Protein AF-A0A3A8HJ37-F1 (afdb_monomer_lite)

Foldseek 3Di:
DDQPDAAPPPRDGADPVQWDQDPNGTHGPVRVVVVCVVPVPPPVLVVLVVLLVVLVCLLCVLVVVVVVVVVVPDPPCVVVSVVSVVVSCVSSVCSLVVSVVVVVVVCVPDPDDPCPVVVVVVVVSSVVSVVSVVVVVVVVVVVVVVVVVD

Secondary structure (DSSP, 8-state):
----EE-TTT--EE-TTT-EEETTEEE-HHHHHHHHHHHS--HHHHHHHHHHHHHHHHHHHHHHHHHHHGGGT-GGGHHHHHHHHHHHHHHHHHHHHHHHHHHHHHHTT---SS-HHHHHHHHHHHHHHHHHHHHHHHHHHHHHHHHHT-

Structure (mmCIF, N/CA/C/O backbone):
data_AF-A0A3A8HJ37-F1
#
_entry.id   AF-A0A3A8HJ37-F1
#
loop_
_atom_site.group_PDB
_atom_site.id
_atom_site.type_symbol
_atom_site.label_atom_id
_atom_site.label_alt_id
_atom_site.label_comp_id
_atom_site.label_asym_id
_atom_site.label_entity_id
_atom_site.label_seq_id
_atom_site.pdbx_PDB_ins_code
_atom_site.Cartn_x
_atom_site.Cartn_y
_atom_site.Cartn_z
_atom_site.occupancy
_atom_site.B_iso_or_equiv
_atom_site.auth_seq_id
_atom_site.auth_comp_id
_atom_site.auth_asym_id
_atom_site.auth_atom_id
_atom_site.pdbx_PDB_model_num
ATOM 1 N N . MET A 1 1 ? 26.863 -5.519 -46.096 1.00 50.66 1 MET A N 1
ATOM 2 C CA . MET A 1 1 ? 25.878 -5.580 -44.995 1.00 50.66 1 MET A CA 1
ATOM 3 C C . MET A 1 1 ? 25.755 -4.178 -44.426 1.00 50.66 1 MET A C 1
ATOM 5 O O . MET A 1 1 ? 26.730 -3.684 -43.880 1.00 50.66 1 MET A O 1
ATOM 9 N N . ALA A 1 2 ? 24.632 -3.498 -44.659 1.00 59.97 2 ALA A N 1
ATOM 10 C CA . ALA A 1 2 ? 24.409 -2.146 -44.151 1.00 59.97 2 ALA A CA 1
ATOM 11 C C . ALA A 1 2 ? 23.839 -2.234 -42.728 1.00 59.97 2 ALA A C 1
ATOM 13 O O . ALA A 1 2 ? 22.852 -2.935 -42.507 1.00 59.97 2 ALA A O 1
ATOM 14 N N . ALA A 1 3 ? 24.477 -1.568 -41.765 1.00 63.72 3 ALA A N 1
ATOM 15 C CA . ALA A 1 3 ? 23.902 -1.382 -40.438 1.00 63.72 3 ALA A CA 1
ATOM 16 C C . ALA A 1 3 ? 22.762 -0.359 -40.545 1.00 63.72 3 ALA A C 1
ATOM 18 O O . ALA A 1 3 ? 22.968 0.727 -41.081 1.00 63.72 3 ALA A O 1
ATOM 19 N N . VAL A 1 4 ? 21.565 -0.725 -40.081 1.00 74.31 4 VAL A N 1
ATOM 20 C CA . VAL A 1 4 ? 20.340 0.079 -40.272 1.00 74.31 4 VAL A CA 1
ATOM 21 C C . VAL A 1 4 ? 19.997 0.878 -39.011 1.00 74.31 4 VAL A C 1
ATOM 23 O O . VAL A 1 4 ? 19.354 1.920 -39.096 1.00 74.31 4 VAL A O 1
ATOM 26 N N . ALA A 1 5 ? 20.462 0.430 -37.841 1.00 82.75 5 ALA A N 1
ATOM 27 C CA . ALA A 1 5 ? 20.221 1.103 -36.570 1.00 82.75 5 ALA A CA 1
ATOM 28 C C . ALA A 1 5 ? 21.328 0.819 -35.543 1.00 82.75 5 ALA A C 1
ATOM 30 O O . ALA A 1 5 ? 22.094 -0.140 -35.666 1.00 82.75 5 ALA A O 1
ATOM 31 N N . LEU A 1 6 ? 21.377 1.647 -34.499 1.00 88.62 6 LEU A N 1
ATOM 32 C CA . LEU A 1 6 ? 22.205 1.449 -33.312 1.00 88.62 6 LEU A CA 1
ATOM 33 C C . LEU A 1 6 ? 21.310 1.090 -32.126 1.00 88.62 6 LEU A C 1
ATOM 35 O O . LEU A 1 6 ? 20.261 1.698 -31.919 1.00 88.62 6 LEU A O 1
ATOM 39 N N . CYS A 1 7 ? 21.738 0.121 -31.321 1.00 88.75 7 CYS A N 1
ATOM 40 C CA . CYS A 1 7 ? 21.066 -0.206 -30.074 1.00 88.75 7 CYS A CA 1
ATOM 41 C C . CYS A 1 7 ? 21.178 0.968 -29.098 1.00 88.75 7 CYS A C 1
ATOM 43 O O . CYS A 1 7 ? 22.277 1.355 -28.704 1.00 88.75 7 CYS A O 1
ATOM 45 N N . THR A 1 8 ? 20.044 1.477 -28.623 1.00 88.69 8 THR A N 1
ATOM 46 C CA . THR A 1 8 ? 20.006 2.638 -27.713 1.00 88.69 8 THR A CA 1
ATOM 47 C C . THR A 1 8 ? 20.666 2.396 -26.349 1.00 88.69 8 THR A C 1
ATOM 49 O O . THR A 1 8 ? 21.026 3.351 -25.666 1.00 88.69 8 THR A O 1
ATOM 52 N N . ARG A 1 9 ? 20.837 1.132 -25.928 1.00 86.25 9 ARG A N 1
ATOM 53 C CA . ARG A 1 9 ? 21.427 0.779 -24.622 1.00 86.25 9 ARG A CA 1
ATOM 54 C C . ARG A 1 9 ? 22.938 0.568 -24.680 1.00 86.25 9 ARG A C 1
ATOM 56 O O . ARG A 1 9 ? 23.649 1.083 -23.827 1.00 86.25 9 ARG A O 1
ATOM 63 N N . CYS A 1 10 ? 23.413 -0.242 -25.625 1.00 89.62 10 CYS A N 1
ATOM 64 C CA . CYS A 1 10 ? 24.826 -0.628 -25.715 1.00 89.62 10 CYS A CA 1
ATOM 65 C C . CYS A 1 10 ? 25.582 0.049 -26.864 1.00 89.62 10 CYS A C 1
ATOM 67 O O . CYS A 1 10 ? 26.790 -0.129 -26.962 1.00 89.62 10 CYS A O 1
ATOM 69 N N . GLY A 1 11 ? 24.894 0.782 -27.746 1.00 89.06 11 GLY A N 1
ATOM 70 C CA . GLY A 1 11 ? 25.498 1.402 -28.928 1.00 89.06 11 GLY A CA 1
ATOM 71 C C . GLY A 1 11 ? 25.933 0.408 -30.009 1.00 89.06 11 GLY A C 1
ATOM 72 O O . GLY A 1 11 ? 26.617 0.798 -30.945 1.00 89.06 11 GLY A O 1
ATOM 73 N N . GLY A 1 12 ? 25.571 -0.874 -29.894 1.00 88.19 12 GLY A N 1
ATOM 74 C CA . GLY A 1 12 ? 25.920 -1.888 -30.888 1.00 88.19 12 GLY A CA 1
ATOM 75 C C . GLY A 1 12 ? 25.183 -1.685 -32.213 1.00 88.19 12 GLY A C 1
ATOM 76 O O . GLY A 1 12 ? 24.014 -1.294 -32.218 1.00 88.19 12 GLY A O 1
ATOM 77 N N . PHE A 1 13 ? 25.850 -1.977 -33.329 1.00 87.94 13 PHE A N 1
ATOM 78 C CA . PHE A 1 13 ? 25.241 -1.956 -34.660 1.00 87.94 13 PHE A CA 1
ATOM 79 C C . PHE A 1 13 ? 24.250 -3.110 -34.816 1.00 87.94 13 PHE A C 1
ATOM 81 O O . PHE A 1 13 ? 24.581 -4.263 -34.543 1.00 87.94 13 PHE A O 1
ATOM 88 N N . LEU A 1 14 ? 23.040 -2.797 -35.270 1.00 83.94 14 LEU A N 1
ATOM 89 C CA . LEU A 1 14 ? 21.977 -3.767 -35.486 1.00 83.94 14 LEU A CA 1
ATOM 90 C C . LEU A 1 14 ? 21.747 -3.976 -36.985 1.00 83.94 14 LEU A C 1
ATOM 92 O O . LEU A 1 14 ? 21.637 -3.030 -37.774 1.00 83.94 14 LEU A O 1
ATOM 96 N N . CYS A 1 15 ? 21.667 -5.248 -37.365 1.00 86.94 15 CYS A N 1
ATOM 97 C CA . CYS A 1 15 ? 21.198 -5.664 -38.676 1.00 86.94 15 CYS A CA 1
ATOM 98 C C . CYS A 1 15 ? 19.666 -5.540 -38.734 1.00 86.94 15 CYS A C 1
ATOM 100 O O . CYS A 1 15 ? 19.019 -5.711 -37.707 1.00 86.94 15 CYS A O 1
ATOM 102 N N . GLY A 1 16 ? 19.061 -5.304 -39.905 1.00 78.31 16 GLY A N 1
ATOM 103 C CA . GLY A 1 16 ? 17.595 -5.174 -40.015 1.00 78.31 16 GLY A CA 1
ATOM 104 C C . GLY A 1 16 ? 16.796 -6.407 -39.556 1.00 78.31 16 GLY A C 1
ATOM 105 O O . GLY A 1 16 ? 15.632 -6.281 -39.207 1.00 78.31 16 GLY A O 1
ATOM 106 N N . ALA A 1 17 ? 17.425 -7.588 -39.505 1.00 78.31 17 ALA A N 1
ATOM 107 C CA . ALA A 1 17 ? 16.830 -8.806 -38.942 1.00 78.31 17 ALA A CA 1
ATOM 108 C C . ALA A 1 17 ? 17.034 -8.947 -37.417 1.00 78.31 17 ALA A C 1
ATOM 110 O O . ALA A 1 17 ? 16.367 -9.751 -36.781 1.00 78.31 17 ALA A O 1
ATOM 111 N N . CYS A 1 18 ? 17.960 -8.179 -36.838 1.00 76.00 18 CYS A N 1
ATOM 112 C CA . CYS A 1 18 ? 18.383 -8.241 -35.439 1.00 76.00 18 CYS A CA 1
ATOM 113 C C . CYS A 1 18 ? 17.736 -7.138 -34.577 1.00 76.00 18 CYS A C 1
ATOM 115 O O . CYS A 1 18 ? 18.046 -7.021 -33.390 1.00 76.00 18 CYS A O 1
ATOM 117 N N . THR A 1 19 ? 16.937 -6.253 -35.184 1.00 77.62 19 THR A N 1
ATOM 118 C CA . THR A 1 19 ? 16.293 -5.122 -34.511 1.00 77.62 19 THR A CA 1
ATOM 119 C C . THR A 1 19 ? 14.927 -5.526 -33.980 1.00 77.62 19 THR A C 1
ATOM 121 O O . THR A 1 19 ? 14.009 -5.761 -34.764 1.00 77.62 19 THR A O 1
ATOM 124 N N . GLU A 1 20 ? 14.755 -5.497 -32.663 1.00 76.06 20 GLU A N 1
ATOM 125 C CA . GLU A 1 20 ? 13.425 -5.415 -32.064 1.00 76.06 20 GLU A CA 1
ATOM 126 C C . GLU A 1 20 ? 13.080 -3.940 -31.845 1.00 76.06 20 GLU A C 1
ATOM 128 O O . GLU A 1 20 ? 13.805 -3.209 -31.158 1.00 76.06 20 GLU A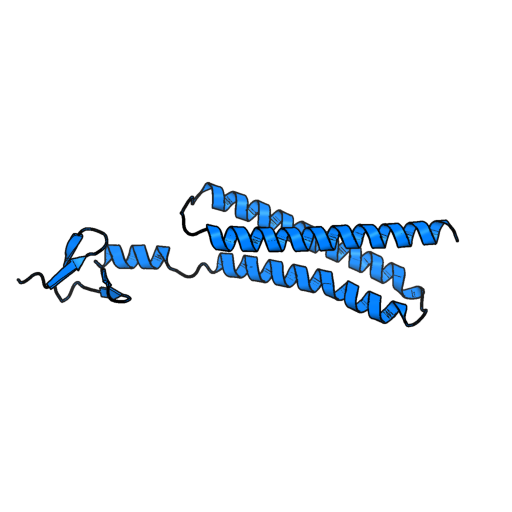 O 1
ATOM 133 N N . VAL A 1 21 ? 11.995 -3.485 -32.477 1.00 75.38 21 VAL A N 1
ATOM 134 C CA . VAL A 1 21 ? 11.478 -2.122 -32.312 1.00 75.38 21 VAL A CA 1
ATOM 135 C C . VAL A 1 21 ? 10.493 -2.133 -31.151 1.00 75.38 21 VAL A C 1
ATOM 137 O O . VAL A 1 21 ? 9.411 -2.708 -31.252 1.00 75.38 21 VAL A O 1
ATOM 140 N N . LEU A 1 22 ? 10.874 -1.496 -30.047 1.00 71.56 22 LEU A N 1
ATOM 141 C CA . LEU A 1 22 ? 10.049 -1.374 -28.850 1.00 71.56 22 LEU A CA 1
ATOM 142 C C . LEU A 1 22 ? 9.821 0.108 -28.561 1.00 71.56 22 LEU A C 1
ATOM 144 O O . LEU A 1 22 ? 10.787 0.824 -28.302 1.00 71.56 22 LEU A O 1
ATOM 148 N N . GLU A 1 23 ? 8.561 0.557 -28.590 1.00 65.56 23 GLU A N 1
ATOM 149 C CA . GLU A 1 23 ? 8.177 1.938 -28.239 1.00 65.56 23 GLU A CA 1
ATOM 150 C C . GLU A 1 23 ? 9.077 2.993 -28.918 1.00 65.56 23 GLU A C 1
ATOM 152 O O . GLU A 1 23 ? 9.618 3.872 -28.256 1.00 65.56 23 GLU A O 1
ATOM 157 N N . GLU A 1 24 ? 9.287 2.857 -30.234 1.00 76.88 24 GLU A N 1
ATOM 158 C CA . GLU A 1 24 ? 10.083 3.778 -31.075 1.00 76.88 24 GLU A CA 1
ATOM 159 C C . GLU A 1 24 ? 11.617 3.685 -30.924 1.00 76.88 24 GLU A C 1
ATOM 161 O O . GLU A 1 24 ? 12.347 4.347 -31.661 1.00 76.88 24 GLU A O 1
ATOM 166 N N . ALA A 1 25 ? 12.140 2.822 -30.046 1.00 79.69 25 ALA A N 1
ATOM 167 C CA . ALA A 1 25 ? 13.576 2.596 -29.881 1.00 79.69 25 ALA A CA 1
ATOM 168 C C . ALA A 1 25 ? 14.009 1.195 -30.347 1.00 79.69 25 ALA A C 1
ATOM 170 O O . ALA A 1 25 ? 13.351 0.191 -30.075 1.00 79.69 25 ALA A O 1
ATOM 171 N N . ALA A 1 26 ? 15.165 1.122 -31.016 1.00 85.19 26 ALA A N 1
ATOM 172 C CA . ALA A 1 26 ? 15.772 -0.141 -31.425 1.00 85.19 26 ALA A CA 1
ATOM 173 C C . ALA A 1 26 ? 16.652 -0.716 -30.303 1.00 85.19 26 ALA A C 1
ATOM 175 O O . ALA A 1 26 ? 17.543 -0.036 -29.769 1.00 85.19 26 ALA A O 1
ATOM 176 N N . TYR A 1 27 ? 16.419 -1.985 -29.970 1.00 85.31 27 TYR A N 1
ATOM 177 C CA . TYR A 1 27 ? 17.203 -2.737 -28.994 1.00 85.31 27 TYR A CA 1
ATOM 178 C C . TYR A 1 27 ? 17.819 -3.989 -29.619 1.00 85.31 27 TYR A C 1
ATOM 180 O O . TYR A 1 27 ? 17.278 -4.580 -30.549 1.00 85.31 27 TYR A O 1
ATOM 188 N N . CYS A 1 28 ? 18.975 -4.379 -29.083 1.00 89.06 28 CYS A N 1
ATOM 189 C CA . CYS A 1 28 ? 19.581 -5.677 -29.348 1.00 89.06 28 CYS A CA 1
ATOM 190 C C . CYS A 1 28 ? 18.810 -6.777 -28.600 1.00 89.06 28 CYS A C 1
ATOM 192 O O . CYS A 1 28 ? 18.380 -6.506 -27.483 1.00 89.06 28 CYS A O 1
ATOM 194 N N . GLU A 1 29 ? 18.693 -7.996 -29.135 1.00 86.06 29 GLU A N 1
ATOM 195 C CA . GLU A 1 29 ? 17.992 -9.125 -28.479 1.00 86.06 29 GLU A CA 1
ATOM 196 C C . GLU A 1 29 ? 18.345 -9.279 -26.976 1.00 86.06 29 GLU A C 1
ATOM 198 O O . GLU A 1 29 ? 17.446 -9.197 -26.135 1.00 86.06 29 GLU A O 1
ATOM 203 N N . PRO A 1 30 ? 19.630 -9.341 -26.554 1.00 86.50 30 PRO A N 1
ATOM 204 C CA . PRO A 1 30 ? 19.942 -9.450 -25.125 1.00 86.50 30 PRO A CA 1
ATOM 205 C C . PRO A 1 30 ? 19.636 -8.164 -24.336 1.00 86.50 30 PRO A C 1
ATOM 207 O O . PRO A 1 30 ? 19.400 -8.203 -23.126 1.00 86.50 30 PRO A O 1
ATOM 210 N N . CYS A 1 31 ? 19.640 -7.003 -24.994 1.00 87.25 31 CYS A N 1
ATOM 211 C CA . CYS A 1 31 ? 19.280 -5.721 -24.390 1.00 87.25 31 CYS A CA 1
ATOM 212 C C . CYS A 1 31 ? 17.767 -5.606 -24.172 1.00 87.25 31 CYS A C 1
ATOM 214 O O . CYS A 1 31 ? 17.353 -5.022 -23.165 1.00 87.25 31 CYS A O 1
ATOM 216 N N . ALA A 1 32 ? 16.987 -6.121 -25.124 1.00 86.19 32 ALA A N 1
ATOM 217 C CA . ALA A 1 32 ? 15.537 -6.144 -25.138 1.00 86.19 32 ALA A CA 1
ATOM 218 C C . ALA A 1 32 ? 15.021 -7.116 -24.082 1.00 86.19 32 ALA A C 1
ATOM 220 O O . ALA A 1 32 ? 14.265 -6.691 -23.216 1.00 86.19 32 ALA A O 1
ATOM 221 N N . GLU A 1 33 ? 15.546 -8.343 -24.031 1.00 85.06 33 GLU A N 1
ATOM 222 C CA . GLU A 1 33 ? 15.198 -9.328 -22.999 1.00 85.06 33 GLU A CA 1
ATOM 223 C C . GLU A 1 33 ? 15.515 -8.800 -21.592 1.00 85.06 33 GLU A C 1
ATOM 225 O O . GLU A 1 33 ? 14.689 -8.837 -20.679 1.00 85.06 33 GLU A O 1
ATOM 230 N N . ARG A 1 34 ? 16.694 -8.192 -21.409 1.00 82.88 34 ARG A N 1
ATOM 231 C CA . ARG A 1 34 ? 17.057 -7.596 -20.117 1.00 82.88 34 ARG A CA 1
ATOM 232 C C . ARG A 1 34 ? 16.156 -6.411 -19.758 1.00 82.88 34 ARG A C 1
ATOM 234 O O . ARG A 1 34 ? 15.802 -6.248 -18.596 1.00 82.88 34 ARG A O 1
ATOM 241 N N . ARG A 1 35 ? 15.759 -5.587 -20.736 1.00 80.88 35 ARG A N 1
ATOM 242 C CA . ARG A 1 35 ? 14.772 -4.518 -20.521 1.00 80.88 35 ARG A CA 1
ATOM 243 C C . ARG A 1 35 ? 13.406 -5.104 -20.174 1.00 80.88 35 ARG A C 1
ATOM 245 O O . ARG A 1 35 ? 12.784 -4.592 -19.258 1.00 80.88 35 ARG A O 1
ATOM 252 N N . TRP A 1 36 ? 12.976 -6.166 -20.846 1.00 75.62 36 TRP A N 1
ATOM 253 C CA . TRP A 1 36 ? 11.705 -6.841 -20.605 1.00 75.62 36 TRP A CA 1
ATOM 254 C C . TRP A 1 36 ? 11.616 -7.382 -19.180 1.00 75.62 36 TRP A C 1
ATOM 256 O O . TRP A 1 36 ? 10.602 -7.204 -18.508 1.00 75.62 36 TRP A O 1
ATOM 266 N N . GLN A 1 37 ? 12.705 -7.964 -18.676 1.00 76.44 37 GLN A N 1
ATOM 267 C CA . GLN A 1 37 ? 12.818 -8.391 -17.281 1.00 76.44 37 GLN A CA 1
ATOM 268 C C . GLN A 1 37 ? 12.739 -7.210 -16.302 1.00 76.44 37 GLN A C 1
ATOM 270 O O . GLN A 1 37 ? 12.070 -7.322 -15.274 1.00 76.44 37 GLN A O 1
ATOM 275 N N . ASP A 1 38 ? 13.354 -6.071 -16.638 1.00 71.38 38 ASP A N 1
ATOM 276 C CA . ASP A 1 38 ? 13.299 -4.841 -15.837 1.00 71.38 38 ASP A CA 1
ATOM 277 C C . ASP A 1 38 ? 11.913 -4.159 -15.879 1.00 71.38 38 ASP A C 1
ATOM 279 O O . ASP A 1 38 ? 11.482 -3.561 -14.890 1.00 71.38 38 ASP A O 1
ATOM 283 N N . THR A 1 39 ? 11.201 -4.221 -17.009 1.00 65.00 39 THR A N 1
ATOM 284 C CA . THR A 1 39 ? 9.879 -3.600 -17.208 1.00 65.00 39 THR A CA 1
ATOM 285 C C . THR A 1 39 ? 8.719 -4.530 -16.890 1.00 65.00 39 THR A C 1
ATOM 287 O O . THR A 1 39 ? 7.571 -4.079 -16.894 1.00 65.00 39 THR A O 1
ATOM 290 N N . ARG A 1 40 ? 8.980 -5.814 -16.608 1.00 61.88 40 ARG A N 1
ATOM 291 C CA . ARG A 1 40 ? 7.933 -6.793 -16.319 1.00 61.88 40 ARG A CA 1
ATOM 292 C C . ARG A 1 40 ? 7.068 -6.266 -15.170 1.00 61.88 40 ARG A C 1
ATOM 294 O O . ARG A 1 40 ? 7.587 -6.056 -14.070 1.00 61.88 40 ARG A O 1
ATOM 301 N N . PRO A 1 41 ? 5.756 -6.053 -15.388 1.00 56.03 41 PRO A N 1
ATOM 302 C CA . PRO A 1 41 ? 4.886 -5.488 -14.372 1.00 56.03 41 PRO A CA 1
ATOM 303 C C . PRO A 1 41 ? 4.909 -6.386 -13.137 1.00 56.03 41 PRO A C 1
ATOM 305 O O . PRO A 1 41 ? 4.519 -7.556 -13.165 1.00 56.03 41 PRO A O 1
ATOM 308 N N . TRP A 1 42 ? 5.440 -5.814 -12.060 1.00 59.81 42 TRP A N 1
ATOM 309 C CA . TRP A 1 42 ? 5.746 -6.478 -10.803 1.00 59.81 42 TRP A CA 1
ATOM 310 C C . TRP A 1 42 ? 4.449 -6.977 -10.146 1.00 59.81 42 TRP A C 1
ATOM 312 O O . TRP A 1 42 ? 3.749 -6.230 -9.456 1.00 59.81 42 TRP A O 1
ATOM 322 N N . ARG A 1 43 ? 4.107 -8.256 -10.378 1.00 62.38 43 ARG A N 1
ATOM 323 C CA . ARG A 1 43 ? 2.921 -8.926 -9.801 1.00 62.38 43 ARG A CA 1
ATOM 324 C C . ARG A 1 43 ? 2.890 -8.815 -8.276 1.00 62.38 43 ARG A C 1
ATOM 326 O O . ARG A 1 43 ? 1.820 -8.672 -7.692 1.00 62.38 43 ARG A O 1
ATOM 333 N N . GLU A 1 44 ? 4.055 -8.811 -7.637 1.00 60.94 44 GLU A N 1
ATOM 334 C CA . GLU A 1 44 ? 4.154 -8.764 -6.179 1.00 60.94 44 GLU A CA 1
ATOM 335 C C . GLU A 1 44 ? 3.777 -7.393 -5.598 1.00 60.94 44 GLU A C 1
ATOM 337 O O . GLU A 1 44 ? 3.141 -7.321 -4.549 1.00 60.94 44 GLU A O 1
ATOM 342 N N . GLY A 1 45 ? 4.087 -6.297 -6.299 1.00 62.12 45 GLY A N 1
ATOM 343 C CA . GLY A 1 45 ? 3.716 -4.940 -5.875 1.00 62.12 45 GLY A CA 1
ATOM 344 C C . GLY A 1 45 ? 2.220 -4.697 -6.004 1.00 62.12 45 GLY A C 1
ATOM 345 O O . GLY A 1 45 ? 1.620 -4.051 -5.148 1.00 62.12 45 GLY A O 1
ATOM 346 N N . ARG A 1 46 ? 1.598 -5.296 -7.027 1.00 68.81 46 ARG A N 1
ATOM 347 C CA . ARG A 1 46 ? 0.139 -5.334 -7.161 1.00 68.81 46 ARG A CA 1
ATOM 348 C C . ARG A 1 46 ? -0.495 -6.109 -6.005 1.00 68.81 46 ARG A C 1
ATOM 350 O O . ARG A 1 46 ? -1.475 -5.637 -5.444 1.00 68.81 46 ARG A O 1
ATOM 357 N N . GLY A 1 47 ? 0.103 -7.232 -5.599 1.00 71.94 47 GLY A N 1
ATOM 358 C CA . GLY A 1 47 ? -0.331 -7.991 -4.423 1.00 71.94 47 GLY A CA 1
ATOM 359 C C . GLY A 1 47 ? -0.280 -7.169 -3.132 1.00 71.94 47 GLY A C 1
ATOM 360 O O . GLY A 1 47 ? -1.238 -7.172 -2.366 1.00 71.94 47 GLY A O 1
ATOM 361 N N . LEU A 1 48 ? 0.793 -6.404 -2.920 1.00 67.19 48 LEU A N 1
ATOM 362 C CA . LEU A 1 48 ? 0.947 -5.564 -1.729 1.00 67.19 48 LEU A CA 1
ATOM 363 C C . LEU A 1 48 ? -0.075 -4.414 -1.678 1.00 67.19 48 LEU A C 1
ATOM 365 O O . LEU A 1 48 ? -0.632 -4.119 -0.621 1.00 67.19 48 LEU A O 1
ATOM 369 N N . LEU A 1 49 ? -0.340 -3.782 -2.826 1.00 66.94 49 LEU A N 1
ATOM 370 C CA . LEU A 1 49 ? -1.369 -2.749 -2.973 1.00 66.94 49 LEU A CA 1
ATOM 371 C C . LEU A 1 49 ? -2.764 -3.311 -2.688 1.00 66.94 49 LEU A C 1
ATOM 373 O O . LEU A 1 49 ? -3.496 -2.737 -1.887 1.00 66.94 49 LEU A O 1
ATOM 377 N N . VAL A 1 50 ? -3.100 -4.460 -3.283 1.00 73.94 50 VAL A N 1
ATOM 378 C CA . VAL A 1 50 ? -4.378 -5.145 -3.043 1.00 73.94 50 VAL A CA 1
ATOM 379 C C . VAL A 1 50 ? -4.526 -5.511 -1.569 1.00 73.94 50 VAL A C 1
ATOM 381 O O . VAL A 1 50 ? -5.575 -5.249 -0.994 1.00 73.94 50 VAL A O 1
ATOM 384 N N . ALA A 1 51 ? -3.476 -6.037 -0.933 1.00 71.31 51 ALA A N 1
ATOM 385 C CA . ALA A 1 51 ? -3.503 -6.387 0.484 1.00 71.31 51 ALA A CA 1
ATOM 386 C C . ALA A 1 51 ? -3.762 -5.168 1.386 1.00 71.31 51 ALA A C 1
ATOM 388 O O . ALA A 1 51 ? -4.553 -5.260 2.321 1.00 71.31 51 ALA A O 1
ATOM 389 N N . ASN A 1 52 ? -3.152 -4.013 1.094 1.00 69.25 52 ASN A N 1
ATOM 390 C CA . ASN A 1 52 ? -3.412 -2.798 1.868 1.00 69.25 52 ASN A CA 1
ATOM 391 C C . ASN A 1 52 ? -4.829 -2.249 1.639 1.00 69.25 52 ASN A C 1
ATOM 393 O O . ASN A 1 52 ? -5.463 -1.814 2.596 1.00 69.25 52 ASN A O 1
ATOM 397 N N . VAL A 1 53 ? -5.341 -2.282 0.403 1.00 74.31 53 VAL A N 1
ATOM 398 C CA . VAL A 1 53 ? -6.730 -1.883 0.111 1.00 74.31 53 VAL A CA 1
ATOM 399 C C . VAL A 1 53 ? -7.711 -2.798 0.844 1.00 74.31 53 VAL A C 1
ATOM 401 O O . VAL A 1 53 ? -8.641 -2.303 1.476 1.00 74.31 53 VAL A O 1
ATOM 404 N N . LEU A 1 54 ? -7.473 -4.114 0.828 1.00 73.31 54 LEU A N 1
ATOM 405 C CA . LEU A 1 54 ? -8.281 -5.072 1.584 1.00 73.31 54 LEU A CA 1
ATOM 406 C C . LEU A 1 54 ? -8.237 -4.780 3.085 1.00 73.31 54 LEU A C 1
ATOM 408 O O . LEU A 1 54 ? -9.281 -4.767 3.728 1.00 73.31 54 LEU A O 1
ATOM 412 N N . GLY A 1 55 ? -7.047 -4.516 3.633 1.00 70.00 55 GLY A N 1
ATOM 413 C CA . GLY A 1 55 ? -6.877 -4.162 5.041 1.00 70.00 55 GLY A CA 1
ATOM 414 C C . GLY A 1 55 ? -7.656 -2.904 5.423 1.00 70.00 55 GLY A C 1
ATOM 415 O O . GLY A 1 55 ? -8.337 -2.893 6.445 1.00 70.00 55 GLY A O 1
ATOM 416 N N . LEU A 1 56 ? -7.625 -1.870 4.576 1.00 69.56 56 LEU A N 1
ATOM 417 C CA . LEU A 1 56 ? -8.373 -0.633 4.799 1.00 69.56 56 LEU A CA 1
ATOM 418 C C . LEU A 1 56 ? -9.891 -0.867 4.771 1.00 69.56 56 LEU A C 1
ATOM 420 O O . LEU A 1 56 ? -10.597 -0.370 5.643 1.00 69.56 56 LEU A O 1
ATOM 424 N N . LEU A 1 57 ? -10.385 -1.646 3.802 1.00 71.88 57 LEU A N 1
ATOM 425 C CA . LEU A 1 57 ? -11.804 -2.004 3.695 1.00 71.88 57 LEU A CA 1
ATOM 426 C C . LEU A 1 57 ? -12.279 -2.823 4.903 1.00 71.88 57 LEU A C 1
ATOM 428 O O . LEU A 1 57 ? -13.359 -2.577 5.433 1.00 71.88 57 LEU A O 1
ATOM 432 N N . PHE A 1 58 ? -11.459 -3.763 5.374 1.00 71.94 58 PHE A N 1
ATOM 433 C CA . PHE A 1 58 ? -11.767 -4.549 6.569 1.00 71.94 58 PHE A CA 1
ATOM 434 C C . PHE A 1 58 ? -11.775 -3.707 7.849 1.00 71.94 58 PHE A C 1
ATOM 436 O O . PHE A 1 58 ? -12.580 -3.971 8.736 1.00 71.94 58 PHE A O 1
ATOM 443 N N . LEU A 1 59 ? -10.911 -2.693 7.949 1.00 65.94 59 LEU A N 1
ATOM 444 C CA . LEU A 1 59 ? -10.869 -1.769 9.089 1.00 65.94 59 LEU A CA 1
ATOM 445 C C . LEU A 1 59 ? -12.022 -0.752 9.081 1.00 65.94 59 LEU A C 1
ATOM 447 O O . LEU A 1 59 ? -12.446 -0.308 10.149 1.00 65.94 59 LEU A O 1
ATOM 451 N N . SER A 1 60 ? -12.532 -0.371 7.905 1.00 68.19 60 SER A N 1
ATOM 452 C CA . SER A 1 60 ? -13.629 0.598 7.779 1.00 68.19 60 SER A CA 1
ATOM 453 C C . SER A 1 60 ? -15.020 -0.034 7.877 1.00 68.19 60 SER A C 1
ATOM 455 O O . SER A 1 60 ? -15.938 0.610 8.380 1.00 68.19 60 SER A O 1
ATOM 457 N N . ALA A 1 61 ? -15.192 -1.299 7.484 1.00 72.06 61 ALA A N 1
ATOM 458 C CA . ALA A 1 61 ? -16.463 -2.019 7.595 1.00 72.06 61 ALA A CA 1
ATOM 459 C C . ALA A 1 61 ? -17.091 -2.003 9.014 1.00 72.06 61 ALA A C 1
ATOM 461 O O . ALA A 1 61 ? -18.273 -1.660 9.128 1.00 72.06 61 ALA A O 1
ATOM 462 N N . PRO A 1 62 ? -16.351 -2.282 10.108 1.00 67.38 62 PRO A N 1
ATOM 463 C CA . PRO A 1 62 ? -16.914 -2.211 11.454 1.00 67.38 62 PRO A CA 1
ATOM 464 C C . PRO A 1 62 ? -17.248 -0.779 11.899 1.00 67.38 62 PRO A C 1
ATOM 466 O O . PRO A 1 62 ? -18.146 -0.621 12.719 1.00 67.38 62 PRO A O 1
ATOM 469 N N . LEU A 1 63 ? -16.608 0.267 11.348 1.00 64.88 63 LEU A N 1
ATOM 470 C CA . LEU A 1 63 ? -17.004 1.663 11.615 1.00 64.88 63 LEU A CA 1
ATOM 471 C C . LEU A 1 63 ? -18.386 1.961 11.029 1.00 64.88 63 LEU A C 1
ATOM 473 O O . LEU A 1 63 ? -19.216 2.582 11.689 1.00 64.88 63 LEU A O 1
ATOM 477 N N . VAL A 1 64 ? -18.643 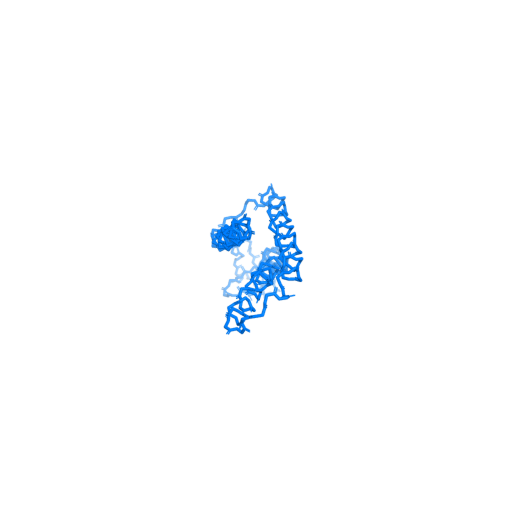1.487 9.808 1.00 69.69 64 VAL A N 1
ATOM 478 C CA . VAL A 1 64 ? -19.944 1.657 9.147 1.00 69.69 64 VAL A CA 1
ATOM 479 C C . VAL A 1 64 ? -21.025 0.894 9.913 1.00 69.69 64 VAL A C 1
ATOM 481 O O . VAL A 1 64 ? -22.083 1.450 10.204 1.00 69.69 64 VAL A O 1
ATOM 484 N N . GLN A 1 65 ? -20.742 -0.337 10.347 1.00 68.56 65 GLN A N 1
ATOM 485 C CA . GLN A 1 65 ? -21.665 -1.083 11.208 1.00 68.56 65 GLN A CA 1
ATOM 486 C C . GLN A 1 65 ? -21.892 -0.393 12.562 1.00 68.56 65 GLN A C 1
ATOM 488 O O . GLN A 1 65 ? -23.035 -0.312 13.006 1.00 68.56 65 GLN A O 1
ATOM 493 N N . LEU A 1 66 ? -20.851 0.172 13.190 1.00 65.56 66 LEU A N 1
ATOM 494 C CA . LEU A 1 66 ? -20.990 0.922 14.445 1.00 65.56 66 LEU A CA 1
ATOM 495 C C . LEU A 1 66 ? -21.924 2.122 14.259 1.00 65.56 66 LEU A C 1
ATOM 497 O O . LEU A 1 66 ? -22.851 2.290 15.048 1.00 65.56 66 LEU A O 1
ATOM 501 N N . SER A 1 67 ? -21.731 2.905 13.188 1.00 67.62 67 SER A N 1
ATOM 502 C CA . SER A 1 67 ? -22.586 4.062 12.886 1.00 67.62 67 SER A CA 1
ATOM 503 C C . SER A 1 67 ? -24.051 3.679 12.688 1.00 67.62 67 SER A C 1
ATOM 505 O O . SER A 1 67 ? -24.931 4.411 13.123 1.00 67.62 67 SER A O 1
ATOM 507 N N . TRP A 1 68 ? -24.311 2.501 12.116 1.00 65.38 68 TRP A N 1
ATOM 508 C CA . TRP A 1 68 ? -25.669 2.010 11.898 1.00 65.38 68 TRP A CA 1
ATOM 509 C C . TRP A 1 68 ? -26.315 1.487 13.187 1.00 65.38 68 TRP A C 1
ATOM 511 O O . TRP A 1 68 ? -27.503 1.673 13.428 1.00 65.38 68 TRP A O 1
ATOM 521 N N . THR A 1 69 ? -25.537 0.816 14.040 1.00 64.06 69 THR A N 1
ATOM 522 C CA . THR A 1 69 ? -26.049 0.216 15.287 1.00 64.06 69 THR A CA 1
ATOM 523 C C . THR A 1 69 ? -26.267 1.224 16.414 1.00 64.06 69 THR A C 1
ATOM 525 O O . THR A 1 69 ? -27.135 0.997 17.257 1.00 64.06 69 THR A O 1
ATOM 528 N N . LEU A 1 70 ? -25.538 2.346 16.418 1.00 56.31 70 LEU A N 1
ATOM 529 C CA . LEU A 1 70 ? -25.712 3.423 17.398 1.00 56.31 70 LEU A CA 1
ATOM 530 C C . LEU A 1 70 ? -27.080 4.117 17.292 1.00 56.31 70 LEU A C 1
ATOM 532 O O . LEU A 1 70 ? -27.568 4.608 18.306 1.00 56.31 70 LEU A O 1
ATOM 536 N N . GLU A 1 71 ? -27.742 4.092 16.129 1.00 57.47 71 GLU A N 1
ATOM 537 C CA . GLU A 1 71 ? -29.118 4.599 16.006 1.00 57.47 71 GLU A CA 1
ATOM 538 C C . GLU A 1 71 ? -30.177 3.680 16.638 1.00 57.47 71 GLU A C 1
ATOM 540 O O . GLU A 1 71 ? -31.264 4.146 16.968 1.00 57.47 71 GLU A O 1
ATOM 545 N N . LEU A 1 72 ? -29.891 2.388 16.853 1.00 54.59 72 LEU A N 1
ATOM 546 C CA . LEU A 1 72 ? -30.916 1.407 17.243 1.00 54.59 72 LEU A CA 1
ATOM 547 C C . LEU A 1 72 ? -30.938 1.016 18.732 1.00 54.59 72 LEU A C 1
ATOM 549 O O . LEU A 1 72 ? -31.657 0.091 19.108 1.00 54.59 72 LEU A O 1
ATOM 553 N N . GLY A 1 73 ? -30.189 1.703 19.602 1.00 56.12 73 GLY A N 1
ATOM 554 C CA . GLY A 1 73 ? -30.370 1.623 21.063 1.00 56.12 73 GLY A CA 1
ATOM 555 C C . GLY A 1 73 ? -30.195 0.233 21.702 1.00 56.12 73 GLY A C 1
ATOM 556 O O . GLY A 1 73 ? -30.675 0.004 22.811 1.00 56.12 73 GLY A O 1
ATOM 557 N N . ARG A 1 74 ? -29.527 -0.720 21.033 1.00 57.78 74 ARG A N 1
ATOM 558 C CA . ARG A 1 74 ? -29.421 -2.115 21.495 1.00 57.78 74 ARG A CA 1
ATOM 559 C C . ARG A 1 74 ? -27.992 -2.456 21.933 1.00 57.78 74 ARG A C 1
ATOM 561 O O . ARG A 1 74 ? -27.145 -2.844 21.135 1.00 57.78 74 ARG A O 1
ATOM 568 N N . LEU A 1 75 ? -27.746 -2.354 23.240 1.00 56.19 75 LEU A N 1
ATOM 569 C CA . LEU A 1 75 ? -26.457 -2.593 23.916 1.00 56.19 75 LEU A CA 1
ATOM 570 C C . LEU A 1 75 ? -25.950 -4.054 23.890 1.00 56.19 75 LEU A C 1
ATOM 572 O O . LEU A 1 75 ? -24.815 -4.308 24.288 1.00 56.19 75 LEU A O 1
ATOM 576 N N . SER A 1 76 ? -26.728 -5.027 23.397 1.00 58.53 76 SER A N 1
ATOM 577 C CA . SER A 1 76 ? -26.329 -6.449 23.391 1.00 58.53 76 SER A CA 1
ATOM 578 C C . SER A 1 76 ? -25.304 -6.825 22.308 1.00 58.53 76 SER A C 1
ATOM 580 O O . SER A 1 76 ? -24.871 -7.970 22.258 1.00 58.53 76 SER A O 1
ATOM 582 N N . GLY A 1 77 ? -24.929 -5.898 21.418 1.00 64.62 77 GLY A N 1
ATOM 583 C CA . GLY A 1 77 ? -23.970 -6.144 20.329 1.00 64.62 77 GLY A CA 1
ATOM 584 C C . GLY A 1 77 ? -22.506 -5.837 20.666 1.00 64.62 77 GLY A C 1
ATOM 585 O O . GLY A 1 77 ? -21.619 -6.146 19.873 1.00 64.62 77 GLY A O 1
ATOM 586 N N . VAL A 1 78 ? -22.234 -5.231 21.826 1.00 66.25 78 VAL A N 1
ATOM 587 C CA . VAL A 1 78 ? -20.924 -4.625 22.130 1.00 66.25 78 VAL A CA 1
ATOM 588 C C . VAL A 1 78 ? -19.808 -5.666 22.288 1.00 66.25 78 VAL A C 1
ATOM 590 O O . VAL A 1 78 ? -18.691 -5.428 21.840 1.00 66.25 78 VAL A O 1
ATOM 593 N N . GLU A 1 79 ? -20.085 -6.841 22.863 1.00 66.69 79 GLU A N 1
ATOM 594 C CA . GLU A 1 79 ? -19.068 -7.898 23.015 1.00 66.69 79 GLU A CA 1
ATOM 595 C C . GLU A 1 79 ? -18.675 -8.544 21.686 1.00 66.69 79 GLU A C 1
ATOM 597 O O . GLU A 1 79 ? -17.485 -8.685 21.397 1.00 66.69 79 GLU A O 1
ATOM 602 N N . ALA A 1 80 ? -19.660 -8.879 20.846 1.00 68.69 80 ALA A N 1
ATOM 603 C CA . ALA A 1 80 ? -19.399 -9.397 19.504 1.00 68.69 80 ALA A CA 1
ATOM 604 C C . ALA A 1 80 ? -18.579 -8.389 18.688 1.00 68.69 80 ALA A C 1
ATOM 606 O O . ALA A 1 80 ? -17.659 -8.759 17.961 1.00 68.69 80 ALA A O 1
ATOM 607 N N . MET A 1 81 ? -18.864 -7.102 18.879 1.00 67.25 81 MET A N 1
ATOM 608 C CA . MET A 1 81 ? -18.150 -6.022 18.228 1.00 67.25 81 MET A CA 1
ATOM 609 C C . MET A 1 81 ? -16.717 -5.854 18.733 1.00 67.25 81 MET A C 1
ATOM 611 O O . MET A 1 81 ? -15.824 -5.639 17.921 1.00 67.25 81 MET A O 1
ATOM 615 N N . LEU A 1 82 ? -16.472 -6.010 20.038 1.00 69.81 82 LEU A N 1
ATOM 616 C CA . LEU A 1 82 ? -15.128 -5.990 20.622 1.00 69.81 82 LEU A CA 1
ATOM 617 C C . LEU A 1 82 ? -14.273 -7.172 20.149 1.00 69.81 82 LEU A C 1
ATOM 619 O O . LEU A 1 82 ? -13.098 -6.982 19.834 1.00 69.81 82 LEU A O 1
ATOM 623 N N . MET A 1 83 ? -14.850 -8.374 20.038 1.00 71.69 83 MET A N 1
ATOM 624 C CA . MET A 1 83 ? -14.148 -9.524 19.452 1.00 71.69 83 MET A CA 1
ATOM 625 C C . MET A 1 83 ? -13.814 -9.289 17.977 1.00 71.69 83 MET A C 1
ATOM 627 O O . MET A 1 83 ? -12.679 -9.530 17.561 1.00 71.69 83 MET A O 1
ATOM 631 N N . LEU A 1 84 ? -14.767 -8.773 17.193 1.00 68.94 84 LEU A N 1
ATOM 632 C CA . LEU A 1 84 ? -14.527 -8.415 15.793 1.00 68.94 84 LEU A CA 1
ATOM 633 C C . LEU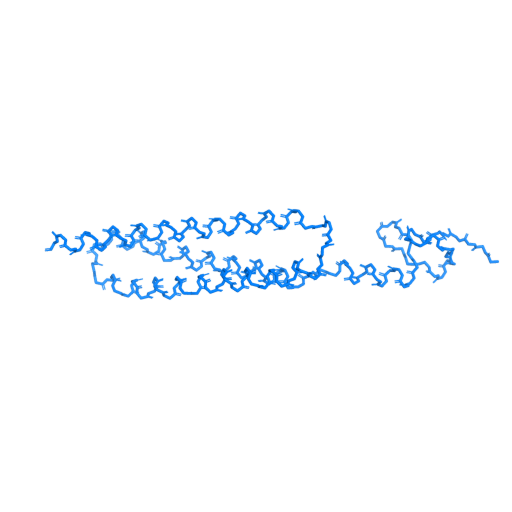 A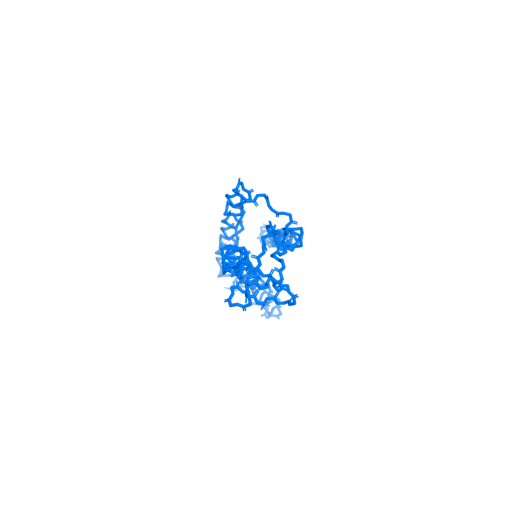 1 84 ? -13.443 -7.325 15.675 1.00 68.94 84 LEU A C 1
ATOM 635 O O . LEU A 1 84 ? -12.598 -7.372 14.779 1.00 68.94 84 LEU A O 1
ATOM 639 N N . LEU A 1 85 ? -13.420 -6.377 16.619 1.00 66.88 85 LEU A N 1
ATOM 640 C CA . LEU A 1 85 ? -12.389 -5.346 16.738 1.00 66.88 85 LEU A CA 1
ATOM 641 C C . LEU A 1 85 ? -11.007 -5.945 16.985 1.00 66.88 85 LEU A C 1
ATOM 643 O O . LEU A 1 85 ? -10.050 -5.571 16.318 1.00 66.88 85 LEU A O 1
ATOM 647 N N . GLY A 1 86 ? -10.897 -6.877 17.932 1.00 72.62 86 GLY A N 1
ATOM 648 C CA . GLY A 1 86 ? -9.631 -7.532 18.251 1.00 72.62 86 GLY A CA 1
ATOM 649 C C . GLY A 1 86 ? -9.059 -8.259 17.036 1.00 72.62 86 GLY A C 1
ATOM 650 O O . GLY A 1 86 ? -7.889 -8.086 16.697 1.00 72.62 86 GLY A O 1
ATOM 651 N N . TRP A 1 87 ? -9.904 -9.001 16.317 1.00 72.81 87 TRP A N 1
ATOM 652 C CA . TRP A 1 87 ? -9.501 -9.717 15.106 1.00 72.81 87 TRP A CA 1
ATOM 653 C C . TRP A 1 87 ? -9.086 -8.787 13.964 1.00 72.81 87 TRP A C 1
ATOM 655 O O . TRP A 1 87 ? -8.082 -9.049 13.300 1.00 72.81 87 TRP A O 1
ATOM 665 N N . THR A 1 88 ? -9.804 -7.682 13.750 1.00 69.00 88 THR A N 1
ATOM 666 C CA . THR A 1 88 ? -9.446 -6.691 12.719 1.00 69.00 88 THR A CA 1
ATOM 667 C C . THR A 1 88 ? -8.162 -5.934 13.064 1.00 69.00 88 THR A C 1
ATOM 669 O O . THR A 1 88 ? -7.357 -5.676 12.170 1.00 69.00 88 THR A O 1
ATOM 672 N N . LEU A 1 89 ? -7.902 -5.665 14.347 1.00 67.06 89 LEU A N 1
ATOM 673 C CA . LEU A 1 89 ? -6.637 -5.104 14.835 1.00 67.06 89 LEU A CA 1
ATOM 674 C C . LEU A 1 89 ? -5.457 -6.054 14.619 1.00 67.06 89 LEU A C 1
ATOM 676 O O . LEU A 1 89 ? -4.415 -5.625 14.126 1.00 67.06 89 LEU A O 1
ATOM 680 N N . VAL A 1 90 ? -5.614 -7.341 14.942 1.00 72.81 90 VAL A N 1
ATOM 681 C CA . VAL A 1 90 ? -4.563 -8.352 14.737 1.00 72.81 90 VAL A CA 1
ATOM 682 C C . VAL A 1 90 ? -4.293 -8.560 13.246 1.00 72.81 90 VAL A C 1
ATOM 684 O O . VAL A 1 90 ? -3.135 -8.564 12.826 1.00 72.81 90 VAL A O 1
ATOM 687 N N . ALA A 1 91 ? -5.341 -8.663 12.423 1.00 71.56 91 ALA A N 1
ATOM 688 C CA . ALA A 1 91 ? -5.206 -8.816 10.976 1.00 71.56 91 ALA A CA 1
ATOM 689 C C . ALA A 1 91 ? -4.592 -7.566 10.318 1.00 71.56 91 ALA A C 1
ATOM 691 O O . ALA A 1 91 ? -3.683 -7.678 9.492 1.00 71.56 91 ALA A O 1
ATOM 692 N N . GLY A 1 92 ? -5.037 -6.373 10.720 1.00 65.69 92 GLY A N 1
ATOM 693 C CA . GLY A 1 92 ? -4.509 -5.097 10.239 1.00 65.69 92 GLY A CA 1
ATOM 694 C C . GLY A 1 92 ? -3.054 -4.879 10.657 1.00 65.69 92 GLY A C 1
ATOM 695 O O . GLY A 1 92 ? -2.206 -4.582 9.815 1.00 65.69 92 GLY A O 1
ATOM 696 N N . GLY A 1 93 ? -2.736 -5.100 11.935 1.00 69.38 93 GLY A N 1
ATOM 697 C CA . GLY A 1 93 ? -1.380 -4.993 12.473 1.00 69.38 93 GLY A CA 1
ATOM 698 C C . GLY A 1 93 ? -0.416 -5.995 11.836 1.00 69.38 93 GLY A C 1
ATOM 699 O O . GLY A 1 93 ? 0.678 -5.615 11.414 1.00 69.38 93 GLY A O 1
ATOM 700 N N . GLY A 1 94 ? -0.847 -7.249 11.674 1.00 71.25 94 GLY A N 1
ATOM 701 C CA . GLY A 1 94 ? -0.086 -8.285 10.975 1.00 71.25 94 GLY A CA 1
ATOM 702 C C . GLY A 1 94 ? 0.184 -7.925 9.513 1.00 71.25 94 GLY A C 1
ATOM 703 O O . GLY A 1 94 ? 1.313 -8.067 9.045 1.00 71.25 94 GLY A O 1
ATOM 704 N N . GLY A 1 95 ? -0.810 -7.378 8.807 1.00 66.56 95 GLY A N 1
ATOM 705 C CA . GLY A 1 95 ? -0.657 -6.903 7.430 1.00 66.56 95 GLY A CA 1
ATOM 706 C C . GLY A 1 95 ? 0.346 -5.753 7.299 1.00 66.56 95 GLY A C 1
ATOM 707 O O . GLY A 1 95 ? 1.186 -5.767 6.397 1.00 66.56 95 GLY A O 1
ATOM 708 N N . VAL A 1 96 ? 0.322 -4.790 8.227 1.00 66.19 96 VAL A N 1
ATOM 709 C CA . VAL A 1 96 ? 1.269 -3.662 8.252 1.00 66.19 96 VAL A CA 1
ATOM 710 C C . VAL A 1 96 ? 2.686 -4.131 8.573 1.00 66.19 96 VAL A C 1
ATOM 712 O O . VAL A 1 96 ? 3.613 -3.757 7.852 1.00 66.19 96 VAL A O 1
ATOM 715 N N . ALA A 1 97 ? 2.865 -4.967 9.600 1.00 67.06 97 ALA A N 1
ATOM 716 C CA . ALA A 1 97 ? 4.162 -5.518 9.995 1.00 67.06 97 ALA A CA 1
ATOM 717 C C . ALA A 1 97 ? 4.763 -6.415 8.901 1.00 67.06 97 ALA A C 1
ATOM 719 O O . ALA A 1 97 ? 5.944 -6.305 8.577 1.00 67.06 97 ALA A O 1
ATOM 720 N N . PHE A 1 98 ? 3.947 -7.259 8.267 1.00 70.12 98 PHE A N 1
ATOM 721 C CA . PHE A 1 98 ? 4.391 -8.110 7.166 1.00 70.12 98 PHE A CA 1
ATOM 722 C C . PHE A 1 98 ? 4.740 -7.290 5.920 1.00 70.12 98 PHE A C 1
ATOM 724 O O . PHE A 1 98 ? 5.763 -7.539 5.282 1.00 70.12 98 PHE A O 1
ATOM 731 N N . SER A 1 99 ? 3.931 -6.276 5.599 1.00 64.12 99 SER A N 1
ATOM 732 C CA . SER A 1 99 ? 4.204 -5.344 4.505 1.00 64.12 99 SER A CA 1
ATOM 733 C C . SER A 1 99 ? 5.515 -4.596 4.740 1.00 64.12 99 SER A C 1
ATOM 735 O O . SER A 1 99 ? 6.369 -4.590 3.861 1.00 64.12 99 SER A O 1
ATOM 737 N N . THR A 1 100 ? 5.735 -4.041 5.937 1.00 64.44 100 THR A N 1
ATOM 738 C CA . THR A 1 100 ? 6.981 -3.329 6.282 1.00 64.44 100 THR A CA 1
ATOM 739 C C . THR A 1 100 ? 8.196 -4.249 6.330 1.00 64.44 100 THR A C 1
ATOM 741 O O . THR A 1 100 ? 9.243 -3.881 5.796 1.00 64.44 100 THR A O 1
ATOM 744 N N . TRP A 1 101 ? 8.066 -5.454 6.887 1.00 69.31 101 TRP A N 1
ATOM 745 C CA . TRP A 1 101 ? 9.144 -6.444 6.915 1.00 69.31 101 TRP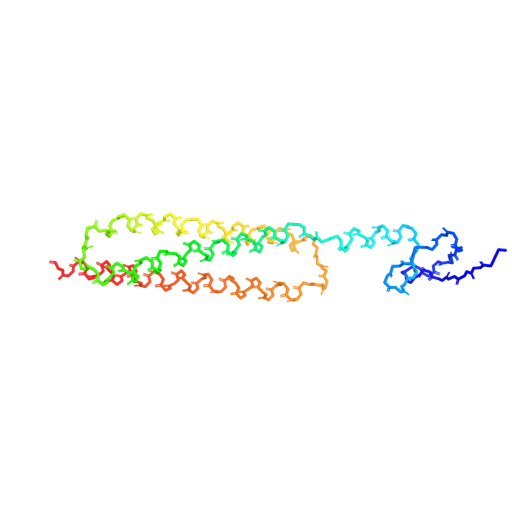 A CA 1
ATOM 746 C C . TRP A 1 101 ? 9.537 -6.890 5.505 1.00 69.31 101 TRP A C 1
ATOM 748 O O . TRP A 1 101 ? 10.719 -6.901 5.152 1.00 69.31 101 TRP A O 1
ATOM 758 N N . LYS A 1 102 ? 8.547 -7.191 4.659 1.00 65.94 102 LYS A N 1
ATOM 759 C CA . LYS A 1 102 ? 8.792 -7.628 3.283 1.00 65.94 102 LYS A CA 1
ATOM 760 C C . LYS A 1 102 ? 9.312 -6.487 2.408 1.00 65.94 102 LYS A C 1
ATOM 762 O O . LYS A 1 102 ? 10.223 -6.720 1.615 1.00 65.94 102 LYS A O 1
ATOM 767 N N . LEU A 1 103 ? 8.813 -5.257 2.590 1.00 60.28 103 LEU A N 1
ATOM 768 C CA . LEU A 1 103 ? 9.359 -4.082 1.909 1.00 60.28 103 LEU A CA 1
ATOM 769 C C . LEU A 1 103 ? 10.824 -3.895 2.296 1.00 60.28 103 LEU A C 1
ATOM 771 O O . LEU A 1 103 ? 11.657 -3.846 1.406 1.00 60.28 103 LEU A O 1
ATOM 775 N N . SER A 1 104 ? 11.140 -3.889 3.599 1.00 64.38 104 SER A N 1
ATOM 776 C CA . SER A 1 104 ? 12.504 -3.739 4.130 1.00 64.38 104 SER A CA 1
ATOM 777 C C . SER A 1 104 ? 13.484 -4.744 3.523 1.00 64.38 104 SER A C 1
ATOM 779 O O . SER A 1 104 ? 14.610 -4.383 3.176 1.00 64.38 104 SER A O 1
ATOM 781 N N . ARG A 1 105 ? 13.039 -5.989 3.321 1.00 60.75 105 ARG A N 1
ATOM 782 C CA . ARG A 1 105 ? 13.857 -7.035 2.703 1.00 60.75 105 ARG A CA 1
ATOM 783 C C . ARG A 1 105 ? 14.175 -6.739 1.234 1.00 60.75 105 ARG A C 1
ATOM 785 O O . ARG A 1 105 ? 15.303 -6.955 0.812 1.00 60.75 105 ARG A O 1
ATOM 792 N N . HIS A 1 106 ? 13.227 -6.194 0.471 1.00 57.22 106 HIS A N 1
ATOM 793 C CA . HIS A 1 106 ? 13.431 -5.861 -0.944 1.00 57.22 106 HIS A CA 1
ATOM 794 C C . HIS A 1 106 ? 14.096 -4.502 -1.184 1.00 57.22 106 HIS A C 1
ATOM 796 O O . HIS A 1 106 ? 14.887 -4.381 -2.122 1.00 57.22 106 HIS A O 1
ATOM 802 N N . THR A 1 107 ? 13.876 -3.496 -0.327 1.00 53.50 107 THR A N 1
ATOM 803 C CA . THR A 1 107 ? 14.623 -2.227 -0.406 1.00 53.50 107 THR A CA 1
ATOM 804 C C . THR A 1 107 ? 16.115 -2.433 -0.170 1.00 53.50 107 THR A C 1
ATOM 806 O O . THR A 1 107 ? 16.918 -1.644 -0.661 1.00 53.50 107 THR A O 1
ATOM 809 N N . ARG A 1 108 ? 16.497 -3.495 0.553 1.00 54.69 108 ARG A N 1
ATOM 810 C CA . ARG A 1 108 ? 17.900 -3.837 0.803 1.00 54.69 108 ARG A CA 1
ATOM 811 C C . ARG A 1 108 ? 18.610 -4.429 -0.419 1.00 54.69 108 ARG A C 1
ATOM 813 O O . ARG A 1 108 ? 19.826 -4.317 -0.502 1.00 54.69 108 ARG A O 1
ATOM 820 N N . GLU A 1 109 ? 17.875 -5.008 -1.368 1.00 53.44 109 GLU A N 1
ATOM 821 C CA . GLU A 1 109 ? 18.459 -5.706 -2.524 1.00 53.44 109 GLU A CA 1
ATOM 822 C C . GLU A 1 109 ? 18.399 -4.907 -3.834 1.00 53.44 109 GLU A C 1
ATOM 824 O O . GLU A 1 109 ? 19.203 -5.156 -4.729 1.00 53.44 109 GLU A O 1
ATOM 829 N N . ARG A 1 110 ? 17.483 -3.937 -3.989 1.00 49.09 110 ARG A N 1
ATOM 830 C CA . ARG A 1 110 ? 17.325 -3.195 -5.257 1.00 49.09 110 ARG A CA 1
ATOM 831 C C . ARG A 1 110 ? 17.114 -1.699 -5.045 1.00 49.09 110 ARG A C 1
ATOM 833 O O . ARG A 1 110 ? 16.016 -1.169 -5.203 1.00 49.09 110 ARG A O 1
ATOM 840 N N . ALA A 1 111 ? 18.197 -0.992 -4.743 1.00 49.19 111 ALA A N 1
ATOM 841 C CA . ALA A 1 111 ? 18.252 0.460 -4.860 1.00 49.19 111 ALA A CA 1
ATOM 842 C C . ALA A 1 111 ? 18.183 0.871 -6.347 1.00 49.19 111 ALA A C 1
ATOM 844 O O . ALA A 1 111 ? 19.204 0.956 -7.022 1.00 49.19 111 ALA A O 1
ATOM 845 N N . LEU A 1 112 ? 16.984 1.118 -6.886 1.00 51.72 112 LEU A N 1
ATOM 846 C CA . LEU A 1 112 ? 16.818 1.628 -8.253 1.00 51.72 112 LEU A CA 1
ATOM 847 C C . LEU A 1 112 ? 15.807 2.778 -8.299 1.00 51.72 112 LEU A C 1
ATOM 849 O O . LEU A 1 112 ? 14.702 2.703 -7.782 1.00 51.72 112 LEU A O 1
ATOM 853 N N . ARG A 1 113 ? 16.221 3.874 -8.936 1.00 52.62 113 ARG A N 1
ATOM 854 C CA . ARG A 1 113 ? 15.679 5.249 -8.908 1.00 52.62 113 ARG A CA 1
ATOM 855 C C . ARG A 1 113 ? 14.198 5.453 -9.285 1.00 52.62 113 ARG A C 1
ATOM 857 O O . ARG A 1 113 ? 13.727 6.584 -9.241 1.00 52.62 113 ARG A O 1
ATOM 864 N N . ARG A 1 114 ? 13.435 4.410 -9.623 1.00 52.38 114 ARG A N 1
ATOM 865 C CA . ARG A 1 114 ? 12.029 4.496 -10.083 1.00 52.38 114 ARG A CA 1
ATOM 866 C C . ARG A 1 114 ? 10.999 4.245 -8.963 1.00 52.38 114 ARG A C 1
ATOM 868 O O . ARG A 1 114 ? 9.865 3.871 -9.218 1.00 52.38 114 ARG A O 1
ATOM 875 N N . TRP A 1 115 ? 11.406 4.457 -7.710 1.00 52.19 115 TRP A N 1
ATOM 876 C CA . TRP A 1 115 ? 10.635 4.137 -6.498 1.00 52.19 115 TRP A CA 1
ATOM 877 C C . TRP A 1 115 ? 9.984 5.347 -5.806 1.00 52.19 115 TRP A C 1
ATOM 879 O O . TRP A 1 115 ? 9.241 5.172 -4.842 1.00 52.19 115 TRP A O 1
ATOM 889 N N . VAL A 1 116 ? 10.223 6.578 -6.273 1.00 59.88 116 VAL A N 1
ATOM 890 C CA . VAL A 1 116 ? 9.797 7.797 -5.551 1.00 59.88 116 VAL A CA 1
ATOM 891 C C . VAL A 1 116 ? 8.269 7.907 -5.442 1.00 59.88 116 VAL A C 1
ATOM 893 O O . VAL A 1 116 ? 7.754 8.257 -4.382 1.00 59.88 116 VAL A O 1
ATOM 896 N N . GLY A 1 117 ? 7.531 7.550 -6.500 1.00 60.06 117 GLY A N 1
ATOM 897 C CA . GLY A 1 117 ? 6.064 7.618 -6.512 1.00 60.06 117 GLY A CA 1
ATOM 898 C C . GLY A 1 117 ? 5.396 6.554 -5.633 1.00 60.06 117 GLY A C 1
ATOM 899 O O . GLY A 1 117 ? 4.552 6.875 -4.798 1.00 60.06 117 GLY A O 1
ATOM 900 N N . GLN A 1 118 ? 5.817 5.291 -5.759 1.00 61.22 118 GLN A N 1
ATOM 901 C CA . GLN A 1 118 ? 5.249 4.177 -4.987 1.00 61.22 118 GLN A CA 1
ATOM 902 C C . GLN A 1 118 ? 5.627 4.222 -3.505 1.00 61.22 118 GLN A C 1
ATOM 904 O O . GLN A 1 118 ? 4.789 3.921 -2.657 1.00 61.22 118 GLN A O 1
ATOM 909 N N . ALA A 1 119 ? 6.840 4.668 -3.166 1.00 66.94 119 ALA A N 1
ATOM 910 C CA . ALA A 1 119 ? 7.219 4.885 -1.773 1.00 66.94 119 ALA A CA 1
ATOM 911 C C . ALA A 1 119 ? 6.332 5.950 -1.110 1.00 66.94 119 ALA A C 1
ATOM 913 O O . ALA A 1 119 ? 5.968 5.814 0.057 1.00 66.94 119 ALA A O 1
ATOM 914 N N . ARG A 1 120 ? 5.940 6.992 -1.856 1.00 67.56 120 ARG A N 1
ATOM 915 C CA . ARG A 1 120 ? 5.032 8.033 -1.361 1.00 67.56 120 ARG A CA 1
ATOM 916 C C . ARG A 1 120 ? 3.631 7.480 -1.114 1.00 67.56 120 ARG A C 1
ATOM 918 O O . ARG A 1 120 ? 3.093 7.693 -0.034 1.00 67.56 120 ARG A O 1
ATOM 925 N N . ALA A 1 121 ? 3.089 6.715 -2.063 1.00 62.50 121 ALA A N 1
ATOM 926 C CA . ALA A 1 121 ? 1.782 6.074 -1.923 1.00 62.50 121 ALA A CA 1
ATOM 927 C C . ALA A 1 121 ? 1.734 5.114 -0.722 1.00 62.50 121 ALA A C 1
ATOM 929 O O . ALA A 1 121 ? 0.809 5.188 0.079 1.00 62.50 121 ALA A O 1
ATOM 930 N N . LEU A 1 122 ? 2.762 4.278 -0.537 1.00 66.81 122 LEU A N 1
ATOM 931 C CA . LEU A 1 122 ? 2.844 3.362 0.606 1.00 66.81 122 LEU A CA 1
ATOM 932 C C . LEU A 1 122 ? 2.956 4.094 1.945 1.00 66.81 122 LEU A C 1
ATOM 934 O O . LEU A 1 122 ? 2.341 3.673 2.919 1.00 66.81 122 LEU A O 1
ATOM 938 N N . ARG A 1 123 ? 3.696 5.208 2.001 1.00 71.94 123 ARG A N 1
ATOM 939 C CA . ARG A 1 123 ? 3.768 6.040 3.212 1.00 71.94 123 ARG A CA 1
ATOM 940 C C . ARG A 1 123 ? 2.426 6.674 3.548 1.00 71.94 123 ARG A C 1
ATOM 942 O O . ARG A 1 123 ? 2.033 6.639 4.707 1.00 71.94 123 ARG A O 1
ATOM 949 N N . VAL A 1 124 ? 1.722 7.217 2.553 1.00 73.56 124 VAL A N 1
ATOM 950 C CA . VAL A 1 124 ? 0.381 7.792 2.749 1.00 73.56 124 VAL A CA 1
ATOM 951 C C . VAL A 1 124 ? -0.588 6.716 3.232 1.00 73.56 124 VAL A C 1
ATOM 953 O O . VAL A 1 124 ? -1.300 6.929 4.205 1.00 73.56 124 VAL A O 1
ATOM 956 N N . LEU A 1 125 ? -0.566 5.536 2.615 1.00 67.56 125 LEU A N 1
ATOM 957 C CA . LEU A 1 125 ? -1.444 4.426 2.975 1.00 67.56 125 LEU A CA 1
ATOM 958 C C . LEU A 1 125 ? -1.153 3.899 4.386 1.00 67.56 125 LEU A C 1
ATOM 960 O O . LEU A 1 125 ? -2.070 3.718 5.179 1.00 67.56 125 LEU A O 1
ATOM 964 N N . SER A 1 126 ? 0.125 3.743 4.737 1.00 73.12 126 SER A N 1
ATOM 965 C CA . SER A 1 126 ? 0.541 3.386 6.094 1.00 73.12 126 SER A CA 1
ATOM 966 C C . SER A 1 126 ? 0.130 4.447 7.116 1.00 73.12 126 SER A C 1
ATOM 968 O O . SER A 1 126 ? -0.310 4.089 8.204 1.00 73.12 126 SER A O 1
ATOM 970 N N . ALA A 1 127 ? 0.259 5.736 6.789 1.00 75.88 127 ALA A N 1
ATOM 971 C CA . ALA A 1 127 ? -0.164 6.824 7.666 1.00 75.88 127 ALA A CA 1
ATOM 972 C C . ALA A 1 127 ? -1.685 6.820 7.873 1.00 75.88 127 ALA A C 1
ATOM 974 O O . ALA A 1 127 ? -2.140 6.976 9.001 1.00 75.88 127 ALA A O 1
ATOM 975 N N . LEU A 1 128 ? -2.466 6.571 6.816 1.00 72.00 128 LEU A N 1
ATOM 976 C CA . LEU A 1 128 ? -3.919 6.421 6.907 1.00 72.00 128 LEU A CA 1
ATOM 977 C C . LEU A 1 128 ? -4.311 5.234 7.794 1.00 72.00 128 LEU A C 1
ATOM 979 O O . LEU A 1 128 ? -5.160 5.392 8.664 1.00 72.00 128 LEU A O 1
ATOM 983 N N . ILE A 1 129 ? -3.659 4.076 7.638 1.00 74.50 129 ILE A N 1
ATOM 984 C CA . ILE A 1 129 ? -3.918 2.903 8.488 1.00 74.50 129 ILE A CA 1
ATOM 985 C C . ILE A 1 129 ? -3.601 3.215 9.958 1.00 74.50 129 ILE A C 1
ATOM 987 O O . ILE A 1 129 ? -4.400 2.894 10.835 1.00 74.50 129 ILE A O 1
ATOM 991 N N . LEU A 1 130 ? -2.474 3.880 10.236 1.00 73.88 130 LEU A N 1
ATOM 992 C CA . LEU A 1 130 ? -2.108 4.293 11.595 1.00 73.88 130 LEU A CA 1
ATOM 993 C C . LEU A 1 130 ? -3.097 5.308 12.183 1.00 73.88 130 LEU A C 1
ATOM 995 O O . LEU A 1 130 ? -3.460 5.182 13.349 1.00 73.88 130 LEU A O 1
ATOM 999 N N . LEU A 1 131 ? -3.568 6.278 11.393 1.00 74.88 131 LEU A N 1
ATOM 1000 C CA . LEU A 1 131 ? -4.595 7.232 11.822 1.00 74.88 131 LEU A CA 1
ATOM 1001 C C . LEU A 1 131 ? -5.918 6.526 12.136 1.00 74.88 131 LEU A C 1
ATOM 1003 O O . LEU A 1 131 ? -6.514 6.800 13.175 1.00 74.88 131 LEU A O 1
ATOM 1007 N N . CYS A 1 132 ? -6.350 5.585 11.291 1.00 72.25 132 CYS A N 1
ATOM 1008 C CA . CYS A 1 132 ? -7.534 4.770 11.554 1.00 72.25 132 CYS A CA 1
ATOM 1009 C C . CYS A 1 132 ? -7.381 3.950 12.842 1.00 72.25 132 CYS A C 1
ATOM 1011 O O . CYS A 1 132 ? -8.301 3.929 13.654 1.00 72.25 132 CYS A O 1
ATOM 1013 N N . LEU A 1 133 ? -6.224 3.316 13.063 1.00 71.69 133 LEU A N 1
ATOM 1014 C CA . LEU A 1 133 ? -5.938 2.572 14.294 1.00 71.69 133 LEU A CA 1
ATOM 1015 C C . LEU A 1 133 ? -5.957 3.477 15.531 1.00 71.69 133 LEU A C 1
ATOM 1017 O O . LEU A 1 133 ? -6.577 3.128 16.531 1.00 71.69 133 LEU A O 1
ATOM 1021 N N . ALA A 1 134 ? -5.321 4.649 15.466 1.00 74.81 134 ALA A N 1
ATOM 1022 C CA . ALA A 1 134 ? -5.305 5.605 16.570 1.00 74.81 134 ALA A CA 1
ATOM 1023 C C . ALA A 1 134 ? -6.719 6.098 16.908 1.00 74.81 134 ALA A C 1
ATOM 1025 O O . ALA A 1 134 ? -7.114 6.101 18.074 1.00 74.81 134 ALA A O 1
ATOM 1026 N N . PHE A 1 135 ? -7.505 6.451 15.887 1.00 76.75 135 PHE A N 1
ATOM 1027 C CA . PHE A 1 135 ? -8.903 6.841 16.048 1.00 76.75 135 PHE A CA 1
ATOM 1028 C C . PHE A 1 135 ? -9.729 5.727 16.711 1.00 76.75 135 PHE A C 1
ATOM 1030 O O . PHE A 1 135 ? -10.489 5.987 17.644 1.00 76.75 135 PHE A O 1
ATOM 1037 N N . TRP A 1 136 ? -9.510 4.474 16.307 1.00 71.06 136 TRP A N 1
ATOM 1038 C CA . TRP A 1 136 ? -10.153 3.309 16.912 1.00 71.06 136 TRP A CA 1
ATOM 1039 C C . TRP A 1 136 ? -9.787 3.105 18.384 1.00 71.06 136 TRP A C 1
ATOM 1041 O O . TRP A 1 136 ? -10.676 2.860 19.199 1.00 71.06 136 TRP A O 1
ATOM 1051 N N . VAL A 1 137 ? -8.509 3.242 18.750 1.00 76.31 137 VAL A N 1
ATOM 1052 C CA . VAL A 1 137 ? -8.063 3.143 20.151 1.00 76.31 137 VAL A CA 1
ATOM 1053 C C . V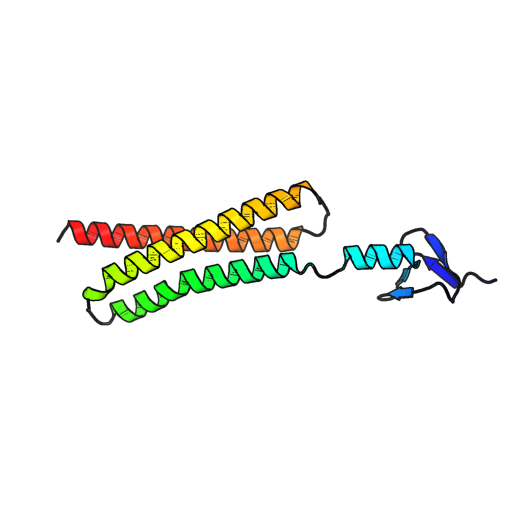AL A 1 137 ? -8.747 4.203 21.012 1.00 76.31 137 VAL A C 1
ATOM 1055 O O . VAL A 1 137 ? -9.217 3.892 22.104 1.00 76.31 137 VAL A O 1
ATOM 1058 N N . VAL A 1 138 ? -8.878 5.436 20.512 1.00 81.38 138 VAL A N 1
ATOM 1059 C CA . VAL A 1 138 ? -9.576 6.514 21.231 1.00 81.38 138 VAL A CA 1
ATOM 1060 C C . VAL A 1 138 ? -11.046 6.163 21.475 1.00 81.38 138 VAL A C 1
ATOM 1062 O O . VAL A 1 138 ? -11.534 6.346 22.592 1.00 81.38 138 VAL A O 1
ATOM 1065 N N . ILE A 1 139 ? -11.745 5.624 20.469 1.00 75.50 139 ILE A N 1
ATOM 1066 C CA . ILE A 1 139 ? -13.138 5.173 20.619 1.00 75.50 139 ILE A CA 1
ATOM 1067 C C . ILE A 1 139 ? -13.233 4.045 21.650 1.00 75.50 139 ILE A C 1
ATOM 1069 O O . ILE A 1 139 ? -14.056 4.122 22.560 1.00 75.50 139 ILE A O 1
ATOM 1073 N N . ALA A 1 140 ? -12.378 3.025 21.548 1.00 73.06 140 ALA A N 1
ATOM 1074 C CA . ALA A 1 140 ? -12.387 1.888 22.465 1.00 73.06 140 ALA A CA 1
ATOM 1075 C C . ALA A 1 140 ? -12.157 2.325 23.922 1.00 73.06 140 ALA A C 1
ATOM 1077 O O . ALA A 1 140 ? -12.896 1.908 24.814 1.00 73.06 140 ALA A O 1
ATOM 1078 N N . VAL A 1 141 ? -11.193 3.222 24.162 1.00 77.62 141 VAL A N 1
ATOM 1079 C CA . VAL A 1 141 ? -10.930 3.790 25.495 1.00 77.62 141 VAL A CA 1
ATOM 1080 C C . VAL A 1 141 ? -12.136 4.577 26.002 1.00 77.62 141 VAL A C 1
ATOM 1082 O O . VAL A 1 141 ? -12.550 4.380 27.141 1.00 77.62 141 VAL A O 1
ATOM 1085 N N . ARG A 1 142 ? -12.746 5.429 25.167 1.00 78.75 142 ARG A N 1
ATOM 1086 C CA . ARG A 1 142 ? -13.951 6.190 25.542 1.00 78.75 142 ARG A CA 1
ATOM 1087 C C . ARG A 1 142 ? -15.105 5.277 25.957 1.00 78.75 142 ARG A C 1
ATOM 1089 O O . ARG A 1 142 ? -15.745 5.551 26.967 1.00 78.75 142 ARG A O 1
ATOM 1096 N N . VAL A 1 143 ? -15.346 4.195 25.215 1.00 73.19 143 VAL A N 1
ATOM 1097 C CA . VAL A 1 143 ? -16.398 3.213 25.529 1.00 73.19 143 VAL A CA 1
ATOM 1098 C C . VAL A 1 143 ? -16.100 2.482 26.841 1.00 73.19 143 VAL A C 1
ATOM 1100 O O . VAL A 1 143 ? -16.997 2.326 27.667 1.00 73.19 143 VAL A O 1
ATOM 1103 N N . LEU A 1 144 ? -14.848 2.069 27.067 1.00 74.75 144 LEU A N 1
ATOM 1104 C CA . LEU A 1 144 ? -14.445 1.400 28.308 1.00 74.75 144 LEU A CA 1
ATOM 1105 C C . LEU A 1 144 ? -14.586 2.313 29.532 1.00 74.75 144 LEU A C 1
ATOM 1107 O O . LEU A 1 144 ? -15.125 1.878 30.547 1.00 74.75 144 LEU A O 1
ATOM 1111 N N . VAL A 1 145 ? -14.159 3.575 29.428 1.00 81.25 145 VAL A N 1
ATOM 1112 C CA . VAL A 1 145 ? -14.293 4.566 30.509 1.00 81.25 145 VAL A CA 1
ATOM 1113 C C . VAL A 1 145 ? -15.763 4.838 30.821 1.00 81.25 145 VAL A C 1
ATOM 1115 O O . VAL A 1 145 ? -16.145 4.836 31.987 1.00 81.25 145 VAL A O 1
ATOM 1118 N N . PHE A 1 146 ? -16.605 5.013 29.796 1.00 77.19 146 PHE A N 1
ATOM 1119 C CA . PHE A 1 146 ? -18.042 5.218 29.992 1.00 77.19 146 PHE A CA 1
ATOM 1120 C C . PHE A 1 146 ? -18.701 4.029 30.705 1.00 77.19 146 PHE A C 1
ATOM 1122 O O . PHE A 1 146 ? -19.578 4.223 31.539 1.00 77.19 146 PHE A O 1
ATOM 1129 N N . ARG A 1 147 ? -18.244 2.801 30.427 1.00 71.81 147 ARG A N 1
ATOM 1130 C CA . ARG A 1 147 ? -18.761 1.586 31.069 1.00 71.81 147 ARG A CA 1
ATOM 1131 C C . ARG A 1 147 ? -18.324 1.424 32.531 1.00 71.81 147 ARG A C 1
ATOM 1133 O O . ARG A 1 147 ? -19.032 0.770 33.278 1.00 71.81 147 ARG A O 1
ATOM 1140 N N . GLN A 1 148 ? -17.177 1.965 32.943 1.00 74.38 148 GLN A N 1
ATOM 1141 C CA . GLN A 1 148 ? -16.711 1.870 34.338 1.00 74.38 148 GLN A CA 1
ATOM 1142 C C . GLN A 1 148 ? -17.366 2.895 35.276 1.00 74.38 148 GLN A C 1
ATOM 1144 O O . GLN A 1 148 ? -17.288 2.735 36.491 1.00 74.38 148 GLN A O 1
ATOM 1149 N N . GLY A 1 149 ? -17.971 3.953 34.728 1.00 66.62 149 GLY A N 1
ATOM 1150 C CA . GLY A 1 149 ? -18.657 4.997 35.497 1.00 66.62 149 GLY A CA 1
ATOM 1151 C C . GLY A 1 149 ? -20.162 4.777 35.692 1.00 66.62 149 GLY A C 1
ATOM 1152 O O . GLY A 1 149 ? -20.819 5.674 36.216 1.00 66.62 149 GLY A O 1
ATOM 1153 N N . LEU A 1 150 ? -20.697 3.639 35.240 1.00 52.38 150 LEU A N 1
ATOM 1154 C CA . LEU A 1 150 ? -22.114 3.257 35.253 1.00 52.38 150 LEU A CA 1
ATOM 1155 C C . LEU A 1 150 ? -22.280 1.961 36.051 1.00 52.38 150 LEU A C 1
ATOM 1157 O O . LEU A 1 150 ? -23.256 1.879 36.825 1.00 52.38 150 LEU A O 1
#

Organism: NCBI:txid2316733

pLDDT: mean 70.12, std 9.63, range [49.09, 89.62]

Radius of gyration: 25.75 Å; chains: 1; bounding box: 57×18×80 Å

Sequence (150 aa):
MAAVALCTRCGGFLCGACTEVLEEAAYCEPCAERRWQDTRPWREGRGLLVANVLGLLFLSAPLVQLSWTLELGRLSGVEAMLMLLGWTLVAGGGGVAFSTWKLSRHTRERALRRWVGQARALRVLSALILLCLAFWVVIAVRVLVFRQGL